Protein AF-A0A967EPW7-F1 (afdb_monomer)

Structure (mmCIF, N/CA/C/O backbone):
data_AF-A0A967EPW7-F1
#
_entry.id   AF-A0A967EPW7-F1
#
loop_
_atom_site.group_PDB
_atom_site.id
_atom_site.type_symbol
_atom_site.label_atom_id
_atom_site.label_alt_id
_atom_site.label_comp_id
_atom_site.label_asym_id
_atom_site.label_entity_id
_atom_site.label_seq_id
_atom_site.pdbx_PDB_ins_code
_atom_site.Cartn_x
_atom_site.Cartn_y
_atom_site.Cartn_z
_atom_site.occupancy
_atom_site.B_iso_or_equiv
_atom_site.auth_seq_id
_atom_site.aut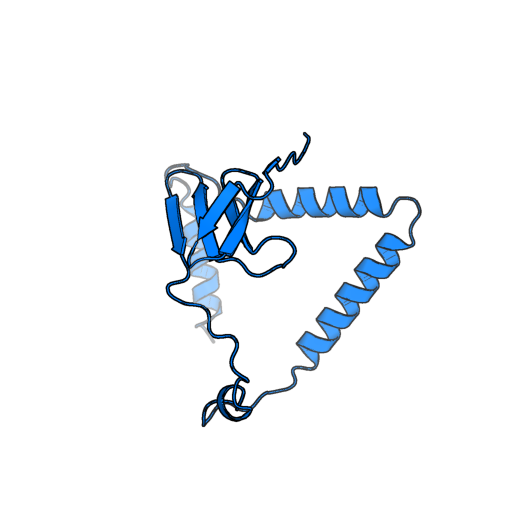h_comp_id
_atom_site.auth_asym_id
_atom_site.auth_atom_id
_atom_site.pdbx_PDB_model_num
ATOM 1 N N . ARG A 1 1 ? 10.094 25.709 -1.885 1.00 42.16 1 ARG A N 1
ATOM 2 C CA . ARG A 1 1 ? 8.700 25.417 -1.473 1.00 42.16 1 ARG A CA 1
ATOM 3 C C . ARG A 1 1 ? 8.732 24.116 -0.691 1.00 42.16 1 ARG A C 1
ATOM 5 O O . ARG A 1 1 ? 9.205 23.129 -1.239 1.00 42.16 1 ARG A O 1
ATOM 12 N N . ASN A 1 2 ? 8.348 24.154 0.583 1.00 43.91 2 ASN A N 1
ATOM 13 C CA . ASN A 1 2 ? 8.365 22.995 1.472 1.00 43.91 2 ASN A CA 1
ATOM 14 C C . ASN A 1 2 ? 7.348 21.963 0.968 1.00 43.91 2 ASN A C 1
ATOM 16 O O . ASN A 1 2 ? 6.178 22.298 0.805 1.00 43.91 2 ASN A O 1
ATOM 20 N N . PHE A 1 3 ? 7.785 20.728 0.716 1.00 53.69 3 PHE A N 1
ATOM 21 C CA . PHE A 1 3 ? 6.898 19.569 0.567 1.00 53.69 3 PHE A CA 1
ATOM 22 C C . PHE A 1 3 ? 6.369 19.189 1.958 1.00 53.69 3 PHE A C 1
ATOM 24 O O . PHE A 1 3 ? 6.707 18.138 2.495 1.00 53.69 3 PHE A O 1
ATOM 31 N N . SER A 1 4 ? 5.633 20.092 2.607 1.00 64.81 4 SER A N 1
ATOM 32 C CA . SER A 1 4 ? 5.103 19.848 3.945 1.00 64.81 4 SER A CA 1
ATOM 33 C C . SER A 1 4 ? 3.923 18.890 3.831 1.00 64.81 4 SER A C 1
ATOM 35 O O . SER A 1 4 ? 2.808 19.298 3.510 1.00 64.81 4 SER A O 1
ATOM 37 N N . GLY A 1 5 ? 4.202 17.606 4.031 1.00 80.75 5 GLY A N 1
ATOM 38 C CA . GLY A 1 5 ? 3.181 16.643 4.404 1.00 80.75 5 GLY A CA 1
ATOM 39 C C . GLY A 1 5 ? 2.760 16.851 5.853 1.00 80.75 5 GLY A C 1
ATOM 40 O O . GLY A 1 5 ? 3.580 17.245 6.682 1.00 80.75 5 GLY A O 1
ATOM 41 N N . GLU A 1 6 ? 1.499 16.578 6.159 1.00 91.38 6 GLU A N 1
ATOM 42 C CA . GLU A 1 6 ? 0.996 16.520 7.532 1.00 91.38 6 GLU A CA 1
ATOM 43 C C . GLU A 1 6 ? 0.722 15.062 7.892 1.00 91.38 6 GLU A C 1
ATOM 45 O O . GLU A 1 6 ? 0.073 14.363 7.114 1.00 91.38 6 GLU A O 1
ATOM 50 N N . THR A 1 7 ? 1.170 14.620 9.069 1.00 93.69 7 THR A N 1
ATOM 51 C CA . THR A 1 7 ? 0.812 13.309 9.622 1.00 93.69 7 THR A CA 1
ATOM 52 C C . THR A 1 7 ? 0.135 13.485 10.974 1.00 93.69 7 THR A C 1
ATOM 54 O O . THR A 1 7 ? 0.716 14.059 11.893 1.00 93.69 7 THR A O 1
ATOM 57 N N . VAL A 1 8 ? -1.076 12.950 11.106 1.00 96.38 8 VAL A N 1
ATOM 58 C CA . VAL A 1 8 ? -1.860 12.932 12.344 1.00 96.38 8 VAL A CA 1
ATOM 59 C C . VAL A 1 8 ? -1.951 11.494 12.836 1.00 96.38 8 VAL A C 1
ATOM 61 O O . VAL A 1 8 ? -2.430 10.620 12.112 1.00 96.38 8 VAL A O 1
ATOM 64 N N . LYS A 1 9 ? -1.490 11.247 14.064 1.00 97.06 9 LYS A N 1
ATOM 65 C CA . LYS A 1 9 ? -1.521 9.910 14.666 1.00 97.06 9 LYS A CA 1
ATOM 66 C C . LYS A 1 9 ? -2.928 9.531 15.118 1.00 97.06 9 LYS A C 1
ATOM 68 O O . LYS A 1 9 ? -3.640 10.393 15.625 1.00 97.06 9 LYS A O 1
ATOM 73 N N . ASN A 1 10 ? -3.290 8.253 14.992 1.00 95.69 10 ASN A N 1
ATOM 74 C CA . ASN A 1 10 ? -4.585 7.706 15.428 1.00 95.69 10 ASN A CA 1
ATOM 75 C C . ASN A 1 10 ? -5.790 8.546 14.951 1.00 95.69 10 ASN A C 1
ATOM 77 O O . ASN A 1 10 ? -6.744 8.782 15.687 1.00 95.69 10 ASN A O 1
ATOM 81 N N . ALA A 1 11 ? -5.728 9.031 13.714 1.00 96.88 11 ALA A N 1
ATOM 82 C CA . ALA A 1 11 ? -6.700 9.945 13.129 1.00 96.88 11 ALA A CA 1
ATOM 83 C C . ALA A 1 11 ? -8.045 9.284 12.778 1.00 96.88 11 ALA A C 1
ATOM 85 O O . ALA A 1 11 ? -9.030 9.989 12.561 1.00 96.88 11 ALA A O 1
ATOM 86 N N . ALA A 1 12 ? -8.088 7.956 12.652 1.00 96.88 12 ALA A N 1
ATOM 87 C CA . ALA A 1 12 ? -9.306 7.207 12.352 1.00 96.88 12 ALA A CA 1
ATOM 88 C C . ALA A 1 12 ? -9.208 5.755 12.833 1.00 96.88 12 ALA A C 1
ATOM 90 O O . ALA A 1 12 ? -8.111 5.230 13.010 1.00 96.88 12 ALA A O 1
ATOM 91 N N . THR A 1 13 ? -10.356 5.087 12.947 1.00 97.50 13 THR A N 1
ATOM 92 C CA . THR A 1 13 ? -10.437 3.632 13.111 1.00 97.50 13 THR A CA 1
ATOM 93 C C . THR A 1 13 ? -11.057 3.031 11.851 1.00 97.50 13 THR A C 1
ATOM 95 O O . THR A 1 13 ? -12.184 3.372 11.498 1.00 97.50 13 THR A O 1
ATOM 98 N N . ILE A 1 14 ? -10.326 2.159 11.153 1.00 97.12 14 ILE A N 1
ATOM 99 C CA . ILE A 1 14 ? -10.760 1.515 9.900 1.00 97.12 14 ILE A CA 1
ATOM 100 C C . ILE A 1 14 ? -10.562 0.007 10.054 1.00 97.12 14 ILE A C 1
ATOM 102 O O . ILE A 1 14 ? -9.486 -0.432 10.447 1.00 97.12 14 ILE A O 1
ATOM 106 N N . LEU A 1 15 ? -11.606 -0.789 9.792 1.00 96.56 15 LEU A N 1
ATOM 107 C CA . LEU A 1 15 ? -11.601 -2.252 9.983 1.00 96.56 15 LEU A CA 1
ATOM 108 C C . LEU A 1 15 ? -11.131 -2.696 11.389 1.00 96.56 15 LEU A C 1
ATOM 110 O O . LEU A 1 15 ? -10.508 -3.743 11.543 1.00 96.56 15 LEU A O 1
ATOM 114 N N . GLY A 1 16 ? -11.401 -1.880 12.415 1.00 95.81 16 GLY A N 1
ATOM 115 C CA . GLY A 1 16 ? -10.973 -2.129 13.797 1.00 95.81 16 GLY A CA 1
ATOM 116 C C . GLY A 1 16 ? -9.520 -1.746 14.112 1.00 95.81 16 GLY A C 1
ATOM 117 O O . GLY A 1 16 ? -9.083 -1.937 15.243 1.00 95.81 16 GLY A O 1
ATOM 118 N N . TYR A 1 17 ? -8.775 -1.180 13.158 1.00 97.12 17 TYR A N 1
ATOM 119 C CA . TYR A 1 17 ? -7.408 -0.699 13.366 1.00 97.12 17 TYR A CA 1
ATOM 120 C C . TYR A 1 17 ? -7.371 0.808 13.553 1.00 97.12 17 TYR A C 1
ATOM 122 O O . TYR A 1 17 ? -7.947 1.554 12.759 1.00 97.12 17 TYR A O 1
ATOM 130 N N . ASN A 1 18 ? -6.612 1.262 14.548 1.00 97.94 18 ASN A N 1
ATOM 131 C CA . ASN A 1 18 ? -6.234 2.666 14.645 1.00 97.94 18 ASN A CA 1
ATOM 132 C C . ASN A 1 18 ? -5.296 3.012 13.494 1.00 97.94 18 ASN A C 1
ATOM 134 O O . ASN A 1 18 ? -4.336 2.286 13.235 1.00 97.94 18 ASN A O 1
ATOM 138 N N . CYS A 1 19 ? -5.591 4.106 12.807 1.00 97.44 19 CYS A N 1
ATOM 139 C CA . CYS A 1 19 ? -4.882 4.521 11.614 1.00 97.44 19 CYS A CA 1
ATOM 140 C C . CYS A 1 19 ? -4.276 5.911 11.774 1.00 97.44 19 CYS A C 1
ATOM 142 O O . CYS A 1 19 ? -4.947 6.838 12.229 1.00 97.44 19 CYS A O 1
ATOM 144 N N . ASP A 1 20 ? -3.042 6.073 11.317 1.00 97.88 20 ASP A N 1
ATOM 145 C CA . ASP A 1 20 ? -2.411 7.372 11.124 1.00 97.88 20 ASP A CA 1
ATOM 146 C C . ASP A 1 20 ? -2.828 7.936 9.766 1.00 97.88 20 ASP A C 1
ATOM 148 O O . ASP A 1 20 ? -2.919 7.203 8.780 1.00 97.88 20 ASP A O 1
ATOM 152 N N . ARG A 1 21 ? -3.089 9.242 9.704 1.00 96.94 21 ARG A N 1
ATOM 153 C CA . ARG A 1 21 ? -3.447 9.942 8.468 1.00 96.94 21 ARG A CA 1
ATOM 154 C C . ARG A 1 21 ? -2.278 10.785 8.005 1.00 96.94 21 ARG A C 1
ATOM 156 O O . ARG A 1 21 ? -1.886 11.702 8.719 1.00 96.94 21 ARG A O 1
ATOM 163 N N . THR A 1 22 ? -1.820 10.561 6.782 1.00 95.19 22 THR A N 1
ATOM 164 C CA . THR A 1 22 ? -0.824 11.406 6.124 1.00 95.19 22 THR A CA 1
ATOM 165 C C . THR A 1 22 ? -1.431 12.099 4.913 1.00 95.19 22 THR A C 1
ATOM 167 O O . THR A 1 22 ? -2.013 11.447 4.048 1.00 95.19 22 THR A O 1
ATOM 170 N N . THR A 1 23 ? -1.273 13.418 4.827 1.00 93.06 23 THR A N 1
ATOM 171 C CA . THR A 1 23 ? -1.709 14.223 3.682 1.00 93.06 23 THR A CA 1
ATOM 172 C C . THR A 1 23 ? -0.505 14.869 3.017 1.00 93.06 23 THR A C 1
ATOM 174 O O . THR A 1 23 ? 0.237 15.614 3.652 1.00 93.06 23 THR A O 1
ATOM 177 N N . VAL A 1 24 ? -0.327 14.615 1.721 1.00 90.69 24 VAL A N 1
ATOM 178 C CA . VAL A 1 24 ? 0.722 15.221 0.892 1.00 90.69 24 VAL A CA 1
ATOM 179 C C . VAL A 1 24 ? 0.114 15.603 -0.452 1.00 90.69 24 VAL A C 1
ATOM 181 O O . VAL A 1 24 ? -0.452 14.758 -1.140 1.00 90.69 24 VAL A O 1
ATOM 184 N N . MET A 1 25 ? 0.242 16.877 -0.838 1.00 84.88 25 MET A N 1
ATOM 185 C CA . MET A 1 25 ? -0.110 17.374 -2.180 1.00 84.88 25 MET A CA 1
ATOM 186 C C . MET A 1 25 ? -1.500 16.918 -2.684 1.00 84.88 25 MET A C 1
ATOM 188 O O . MET A 1 25 ? -1.628 16.430 -3.803 1.00 84.88 25 MET A O 1
ATOM 192 N N . GLY A 1 26 ? -2.545 17.050 -1.858 1.00 82.75 26 GLY A N 1
ATOM 193 C CA . GLY A 1 26 ? -3.923 16.693 -2.243 1.00 82.75 26 GLY A CA 1
ATOM 194 C C . GLY A 1 26 ? -4.230 15.189 -2.252 1.00 82.75 26 GLY A C 1
ATOM 195 O O . GLY A 1 26 ? -5.312 14.783 -2.672 1.00 82.75 26 GLY A O 1
ATOM 196 N N . THR A 1 27 ? -3.300 14.355 -1.781 1.00 91.38 27 THR A N 1
ATOM 197 C CA . THR A 1 27 ? -3.540 12.938 -1.485 1.00 91.38 27 THR A CA 1
ATOM 198 C C . THR A 1 27 ? -3.534 12.728 0.022 1.00 91.38 27 THR A C 1
ATOM 200 O O . THR A 1 27 ? -2.582 13.122 0.694 1.00 91.38 27 THR A O 1
ATOM 203 N N . THR A 1 28 ? -4.567 12.071 0.537 1.00 95.19 28 THR A N 1
ATOM 204 C CA . THR A 1 28 ? -4.680 11.651 1.934 1.00 95.19 28 THR A CA 1
ATOM 205 C C . THR A 1 28 ? -4.644 10.131 2.001 1.00 95.19 28 THR A C 1
ATOM 207 O O . THR A 1 28 ? -5.372 9.448 1.283 1.00 95.19 28 THR A O 1
ATOM 210 N N . VAL A 1 29 ? -3.786 9.591 2.859 1.00 96.50 29 VAL A N 1
ATOM 211 C CA . VAL A 1 29 ? -3.601 8.151 3.047 1.00 96.50 29 VAL A CA 1
ATOM 212 C C . VAL A 1 29 ? -3.736 7.811 4.525 1.00 96.50 29 VAL A C 1
ATOM 214 O O . VAL A 1 29 ? -3.235 8.541 5.377 1.00 96.50 29 VAL A O 1
ATOM 217 N N . TYR A 1 30 ? -4.419 6.710 4.816 1.00 97.75 30 TYR A N 1
ATOM 218 C CA . TYR A 1 30 ? -4.602 6.158 6.150 1.00 97.75 30 TYR A CA 1
ATOM 219 C C . TYR A 1 30 ? -3.858 4.828 6.251 1.00 97.75 30 TYR A C 1
ATOM 221 O O . TYR A 1 30 ? -4.179 3.887 5.518 1.00 97.75 30 TYR A O 1
ATOM 229 N N . PHE A 1 31 ? -2.891 4.753 7.161 1.00 97.44 31 PHE A N 1
ATOM 230 C CA . PHE A 1 31 ? -2.090 3.560 7.444 1.00 97.44 31 PHE A CA 1
ATOM 231 C C . PHE A 1 31 ? -2.428 3.015 8.822 1.00 97.44 31 PHE A C 1
ATOM 233 O O . PHE A 1 31 ? -2.653 3.814 9.725 1.00 97.44 31 PHE A O 1
ATOM 240 N N . ILE A 1 32 ? -2.417 1.695 9.021 1.00 97.56 32 ILE A N 1
ATOM 241 C CA . ILE A 1 32 ? -2.494 1.126 10.376 1.00 97.56 32 ILE A CA 1
ATOM 242 C C . ILE A 1 32 ? -1.330 1.691 11.199 1.00 97.56 32 ILE A C 1
ATOM 244 O O . ILE A 1 32 ? -0.182 1.646 10.753 1.00 97.56 32 ILE A O 1
ATOM 248 N N . HIS A 1 33 ? -1.632 2.212 12.389 1.00 97.31 33 HIS A N 1
ATOM 249 C CA . HIS A 1 33 ? -0.669 2.863 13.272 1.00 97.31 33 HIS A CA 1
ATOM 250 C C . HIS A 1 33 ? 0.582 1.994 13.476 1.00 97.31 33 HIS A C 1
ATOM 252 O O . HIS A 1 33 ? 0.477 0.806 13.787 1.00 97.31 33 HIS A O 1
ATOM 258 N N . ASN A 1 34 ? 1.762 2.602 13.315 1.00 94.50 34 ASN A N 1
ATOM 259 C CA . ASN A 1 34 ? 3.078 1.947 13.370 1.00 94.50 34 ASN A CA 1
ATOM 260 C C . ASN A 1 34 ? 3.319 0.848 12.313 1.00 94.50 34 ASN A C 1
ATOM 262 O O . ASN A 1 34 ? 4.122 -0.057 12.541 1.00 94.50 34 ASN A O 1
ATOM 266 N N . THR A 1 35 ? 2.657 0.913 11.156 1.00 94.38 35 THR A N 1
ATOM 267 C CA . THR A 1 35 ? 2.916 0.016 10.019 1.00 94.38 35 THR A CA 1
ATOM 268 C C . THR A 1 35 ? 2.840 0.770 8.691 1.00 94.38 35 THR A C 1
ATOM 270 O O . THR A 1 35 ? 2.240 1.839 8.613 1.00 94.38 35 THR A O 1
ATOM 273 N N . ASP A 1 36 ? 3.347 0.156 7.623 1.00 93.31 36 ASP A N 1
ATOM 274 C CA . ASP A 1 36 ? 3.218 0.670 6.252 1.00 93.31 36 ASP A CA 1
ATOM 275 C C . ASP A 1 36 ? 1.968 0.129 5.523 1.00 93.31 36 ASP A C 1
ATOM 277 O O . ASP A 1 36 ? 1.833 0.251 4.303 1.00 93.31 36 ASP A O 1
ATOM 281 N N . ILE A 1 37 ? 1.032 -0.496 6.249 1.00 94.88 37 ILE A N 1
ATOM 282 C CA . ILE A 1 37 ? -0.173 -1.103 5.671 1.00 94.88 37 ILE A CA 1
ATOM 283 C C . ILE A 1 37 ? -1.253 -0.033 5.503 1.00 94.88 37 ILE A C 1
ATOM 285 O O . ILE A 1 37 ? -1.847 0.436 6.474 1.00 94.88 37 ILE A O 1
ATOM 289 N N . MET A 1 38 ? -1.533 0.335 4.254 1.00 96.25 38 MET A N 1
ATOM 290 C CA . MET A 1 38 ? -2.580 1.291 3.895 1.00 96.25 38 MET A CA 1
ATOM 291 C C . MET A 1 38 ? -3.969 0.643 3.937 1.00 96.25 38 MET A C 1
ATOM 293 O O . MET A 1 38 ? -4.200 -0.362 3.268 1.00 96.25 38 MET A O 1
ATOM 297 N N . LEU A 1 39 ? -4.918 1.274 4.634 1.00 97.81 39 LEU A N 1
ATOM 298 C CA . LEU A 1 39 ? -6.331 0.871 4.615 1.00 97.81 39 LEU A CA 1
ATOM 299 C C . LEU A 1 39 ? -7.210 1.790 3.775 1.00 97.81 39 LEU A C 1
ATOM 301 O O . LEU A 1 39 ? -8.237 1.345 3.273 1.00 97.81 39 LEU A O 1
ATOM 305 N N . ARG A 1 40 ? -6.829 3.056 3.587 1.00 97.81 40 ARG A N 1
ATOM 306 C CA . ARG A 1 40 ? -7.578 3.969 2.719 1.00 97.81 40 ARG A CA 1
ATOM 307 C C . ARG A 1 40 ? -6.682 4.998 2.058 1.00 97.81 40 ARG A C 1
ATOM 309 O O . ARG A 1 40 ? -5.767 5.524 2.681 1.00 97.81 40 ARG A O 1
ATOM 316 N N . ARG A 1 41 ? -7.003 5.337 0.814 1.00 96.44 41 ARG A N 1
ATOM 317 C CA . ARG A 1 41 ? -6.429 6.450 0.065 1.00 96.44 41 ARG A CA 1
ATOM 318 C C . ARG A 1 41 ? -7.528 7.264 -0.590 1.00 96.44 41 ARG A C 1
ATOM 320 O O . ARG A 1 41 ? -8.412 6.716 -1.242 1.00 96.44 41 ARG A O 1
ATOM 327 N N . GLU A 1 42 ? -7.399 8.572 -0.468 1.00 95.56 42 GLU A N 1
ATOM 328 C CA . GLU A 1 42 ? -8.213 9.568 -1.144 1.00 95.56 42 GLU A CA 1
ATOM 329 C C . GLU A 1 42 ? -7.277 10.481 -1.933 1.00 95.56 42 GLU A C 1
ATOM 331 O O . GLU A 1 42 ? -6.291 10.996 -1.409 1.00 95.56 42 GLU A O 1
ATOM 336 N N . MET A 1 43 ? -7.550 10.643 -3.220 1.00 93.56 43 MET A N 1
ATOM 337 C CA . MET A 1 43 ? -6.791 11.503 -4.115 1.00 93.56 43 MET A CA 1
ATOM 338 C C . MET A 1 43 ? -7.734 12.541 -4.695 1.00 93.56 43 MET A C 1
ATOM 340 O O . MET A 1 43 ? -8.768 12.187 -5.262 1.00 93.56 43 MET A O 1
ATOM 344 N N . ASN A 1 44 ? -7.350 13.807 -4.583 1.00 85.19 44 ASN A N 1
ATOM 345 C CA . ASN A 1 44 ? -8.008 14.905 -5.264 1.00 85.19 44 ASN A CA 1
ATOM 346 C C . ASN A 1 44 ? -6.952 15.729 -6.001 1.00 85.19 44 ASN A C 1
ATOM 348 O O . ASN A 1 44 ? -6.202 16.499 -5.399 1.00 85.19 44 ASN A O 1
ATOM 352 N N . MET A 1 45 ? -6.872 15.533 -7.315 1.00 81.62 45 MET A N 1
ATOM 353 C CA . MET A 1 45 ? -5.957 16.279 -8.172 1.00 81.62 45 MET A CA 1
ATOM 354 C C . MET A 1 45 ? -6.681 16.722 -9.436 1.00 81.62 45 MET A C 1
ATOM 356 O O . MET A 1 45 ? -7.129 15.892 -10.222 1.00 81.62 45 MET A O 1
ATOM 360 N N . MET A 1 46 ? -6.733 18.039 -9.660 1.00 80.88 46 MET A N 1
ATOM 361 C CA . MET A 1 46 ? -7.140 18.636 -10.940 1.00 80.88 46 MET A CA 1
ATOM 362 C C . MET A 1 46 ? -8.504 18.136 -11.462 1.00 80.88 46 MET A C 1
ATOM 364 O O . MET A 1 46 ? -8.659 17.910 -12.659 1.00 80.88 46 MET A O 1
ATOM 368 N N . GLY A 1 47 ? -9.485 17.951 -10.570 1.00 83.12 47 GLY A N 1
ATOM 369 C CA . GLY A 1 47 ? -10.837 17.484 -10.914 1.00 83.12 47 GLY A CA 1
ATOM 370 C C . GLY A 1 47 ? -10.999 15.961 -10.986 1.00 83.12 47 GLY A C 1
ATOM 371 O O . GLY A 1 47 ? -12.109 15.481 -11.192 1.00 83.12 47 GLY A O 1
ATOM 372 N N . MET A 1 48 ? -9.927 15.190 -10.780 1.00 83.12 48 MET A N 1
ATOM 373 C CA . MET A 1 48 ? -10.008 13.741 -10.613 1.00 83.12 48 MET A CA 1
ATOM 374 C C . MET A 1 48 ? -10.060 13.383 -9.131 1.00 83.12 48 MET A C 1
ATOM 376 O O . MET A 1 48 ? -9.125 13.670 -8.374 1.00 83.12 48 MET A O 1
ATOM 380 N N . HIS A 1 49 ? -11.139 12.705 -8.752 1.00 90.44 49 HIS A N 1
ATOM 381 C CA . HIS A 1 49 ? -11.326 12.130 -7.430 1.00 90.44 49 HIS A CA 1
ATOM 382 C C . HIS A 1 49 ? -11.139 10.618 -7.501 1.00 90.44 49 HIS A C 1
ATOM 384 O O . HIS A 1 49 ? -11.774 9.942 -8.307 1.00 90.44 49 HIS A O 1
ATOM 390 N N . GLY A 1 50 ? -10.264 10.086 -6.655 1.00 91.88 50 GLY A N 1
ATOM 391 C CA . GLY A 1 50 ? -10.057 8.650 -6.510 1.00 91.88 50 GLY A CA 1
ATOM 392 C C . GLY A 1 50 ? -10.155 8.257 -5.048 1.00 91.88 50 GLY A C 1
ATOM 393 O O . GLY A 1 50 ? -9.525 8.888 -4.202 1.00 91.88 50 GLY A O 1
ATOM 394 N N . LYS A 1 51 ? -10.917 7.205 -4.756 1.00 95.75 51 LYS A N 1
ATOM 395 C CA . LYS A 1 51 ? -10.964 6.583 -3.434 1.00 95.75 51 LYS A CA 1
ATOM 396 C C . LYS A 1 51 ? -10.630 5.104 -3.574 1.00 95.75 51 LYS A C 1
ATOM 398 O O . LYS A 1 51 ? -11.187 4.414 -4.422 1.00 95.75 51 LYS A O 1
ATOM 403 N N . THR A 1 52 ? -9.734 4.622 -2.729 1.00 95.44 52 THR A N 1
ATOM 404 C CA . THR A 1 52 ? -9.429 3.199 -2.585 1.00 95.44 52 THR A CA 1
ATOM 405 C C . THR A 1 52 ? -9.476 2.877 -1.105 1.00 95.44 52 THR A C 1
ATOM 407 O O . THR A 1 52 ? -8.859 3.577 -0.308 1.00 95.44 52 THR A O 1
ATOM 410 N N . GLU A 1 53 ? -10.224 1.852 -0.727 1.00 97.00 53 GLU A N 1
ATOM 411 C CA . GLU A 1 53 ? -10.412 1.455 0.666 1.00 97.00 53 GLU A CA 1
ATOM 412 C C . GLU A 1 53 ? -10.330 -0.067 0.755 1.00 97.00 53 GLU A C 1
ATOM 414 O O . GLU A 1 53 ? -10.868 -0.772 -0.099 1.00 97.00 53 GLU A O 1
ATOM 419 N N . ALA A 1 54 ? -9.607 -0.564 1.753 1.00 96.81 54 ALA A N 1
ATOM 420 C CA . ALA A 1 54 ? -9.530 -1.983 2.044 1.00 96.81 54 ALA A CA 1
ATOM 421 C C . ALA A 1 54 ? -10.894 -2.465 2.550 1.00 96.81 54 ALA A C 1
ATOM 423 O O . ALA A 1 54 ? -11.487 -1.856 3.439 1.00 96.81 54 ALA A O 1
ATOM 424 N N . SER A 1 55 ? -11.379 -3.578 2.005 1.00 96.88 55 SER A N 1
ATOM 425 C CA . SER A 1 55 ? -12.620 -4.217 2.454 1.00 96.88 55 SER A CA 1
ATOM 426 C C . SER A 1 55 ? -12.406 -5.146 3.650 1.00 96.88 55 SER A C 1
ATOM 428 O O . SER A 1 55 ? -13.318 -5.357 4.442 1.00 96.88 55 SER A O 1
ATOM 430 N N . SER A 1 56 ? -11.208 -5.720 3.780 1.00 95.88 56 SER A N 1
ATOM 431 C CA . SER A 1 56 ? -10.853 -6.685 4.823 1.00 95.88 56 SER A CA 1
ATOM 432 C C . SER A 1 56 ? -9.336 -6.786 4.985 1.00 95.88 56 SER A C 1
ATOM 434 O O . SER A 1 56 ? -8.590 -6.505 4.048 1.00 95.88 56 SER A O 1
ATOM 436 N N . VAL A 1 57 ? -8.884 -7.247 6.154 1.00 93.50 57 VAL A N 1
ATOM 437 C CA . VAL A 1 57 ? -7.479 -7.589 6.424 1.00 93.50 57 VAL A CA 1
ATOM 438 C C . VAL A 1 57 ? -7.429 -9.007 6.978 1.00 93.50 57 VAL A C 1
ATOM 440 O O . VAL A 1 57 ? -7.990 -9.266 8.041 1.00 93.50 57 VAL A O 1
ATOM 443 N N . ASP A 1 58 ? -6.740 -9.900 6.274 1.00 92.88 58 ASP A N 1
ATOM 444 C CA . ASP A 1 58 ? -6.440 -11.251 6.746 1.00 92.88 58 ASP A CA 1
ATOM 445 C C . ASP A 1 58 ? -4.984 -11.311 7.236 1.00 92.88 58 ASP A C 1
ATOM 447 O O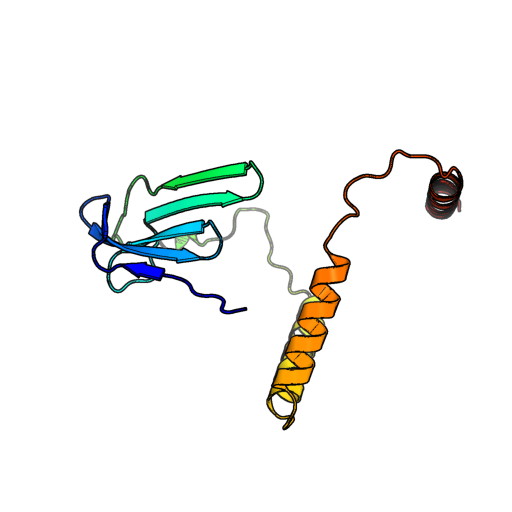 . ASP A 1 58 ? -4.070 -10.846 6.556 1.00 92.88 58 ASP A O 1
ATOM 451 N N . LYS A 1 59 ? -4.777 -11.852 8.442 1.00 89.88 59 LYS A N 1
ATOM 452 C CA . LYS A 1 59 ? -3.452 -12.051 9.061 1.00 89.88 59 LYS A CA 1
ATOM 453 C C . LYS A 1 59 ? -2.935 -13.481 8.901 1.00 89.88 59 LYS A C 1
ATOM 455 O O . LYS A 1 59 ? -1.881 -13.815 9.441 1.00 89.88 59 LYS A O 1
ATOM 460 N N . GLY A 1 60 ? -3.695 -14.337 8.226 1.00 92.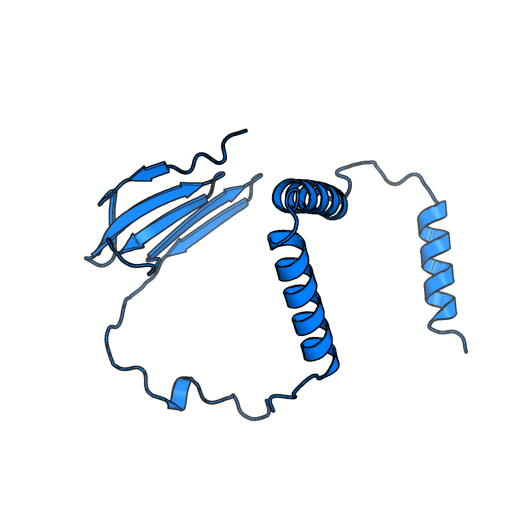62 60 GLY A N 1
ATOM 461 C CA . GLY A 1 60 ? -3.334 -15.713 7.955 1.00 92.62 60 GLY A CA 1
ATOM 462 C C . GLY A 1 60 ? -2.053 -15.824 7.134 1.00 92.62 60 GLY A C 1
ATOM 463 O O . GLY A 1 60 ? -1.646 -14.920 6.401 1.00 92.62 60 GLY A O 1
ATOM 464 N N . LYS A 1 61 ? -1.400 -16.981 7.248 1.00 92.19 61 LYS A N 1
ATOM 465 C CA . LYS A 1 61 ? -0.259 -17.309 6.397 1.00 92.19 61 LYS A CA 1
ATOM 466 C C . LYS A 1 61 ? -0.747 -17.464 4.960 1.00 92.19 61 LYS A C 1
ATOM 468 O O . LYS A 1 61 ? -1.561 -18.336 4.669 1.00 92.19 61 LYS A O 1
ATOM 473 N N . VAL A 1 62 ? -0.188 -16.668 4.058 1.00 92.31 62 VAL A N 1
ATOM 474 C CA . VAL A 1 62 ? -0.487 -16.775 2.632 1.00 92.31 62 VAL A CA 1
ATOM 475 C C . VAL A 1 62 ? 0.166 -18.050 2.063 1.00 92.31 62 VAL A C 1
ATOM 477 O O . VAL A 1 62 ? 1.373 -18.246 2.254 1.00 92.31 62 VAL A O 1
ATOM 480 N N . PRO A 1 63 ? -0.584 -18.939 1.382 1.00 92.00 63 PRO A N 1
ATOM 481 C CA . PRO A 1 63 ? -0.022 -20.150 0.788 1.00 92.00 63 PRO A CA 1
ATOM 482 C C . PRO A 1 63 ? 1.013 -19.819 -0.299 1.00 92.00 63 PRO A C 1
ATOM 484 O O . PRO A 1 63 ? 0.734 -18.974 -1.145 1.00 92.00 63 PRO A O 1
ATOM 487 N N . PRO A 1 64 ? 2.163 -20.517 -0.378 1.00 88.38 64 PRO A N 1
ATOM 488 C CA . PRO A 1 64 ? 3.175 -20.256 -1.409 1.00 88.38 64 PRO A CA 1
ATOM 489 C C . PRO A 1 64 ? 2.642 -20.336 -2.847 1.00 88.38 64 PRO A C 1
ATOM 491 O O . PRO A 1 64 ? 3.117 -19.622 -3.724 1.00 88.38 64 PRO A O 1
ATOM 494 N N . ALA A 1 65 ? 1.626 -21.173 -3.078 1.00 89.00 65 ALA A N 1
ATOM 495 C CA . ALA A 1 65 ? 1.015 -21.377 -4.386 1.00 89.00 65 ALA A CA 1
ATOM 496 C C . ALA A 1 65 ? 0.393 -20.106 -4.990 1.00 89.00 65 ALA A C 1
ATOM 498 O O . ALA A 1 65 ? 0.335 -20.003 -6.208 1.00 89.00 65 ALA A O 1
ATOM 499 N N . VAL A 1 66 ? -0.029 -19.117 -4.187 1.00 89.44 66 VAL A N 1
ATOM 500 C CA . VAL A 1 66 ? -0.584 -17.863 -4.744 1.00 89.44 66 VAL A CA 1
ATOM 501 C C . VAL A 1 66 ? 0.493 -16.963 -5.353 1.00 89.44 66 VAL A C 1
ATOM 503 O O . VAL A 1 66 ? 0.182 -16.078 -6.142 1.00 89.44 66 VAL A O 1
ATOM 506 N N . PHE A 1 67 ? 1.756 -17.190 -4.986 1.00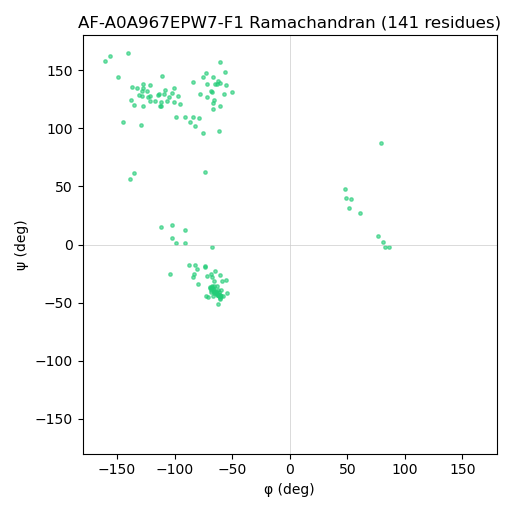 90.19 67 P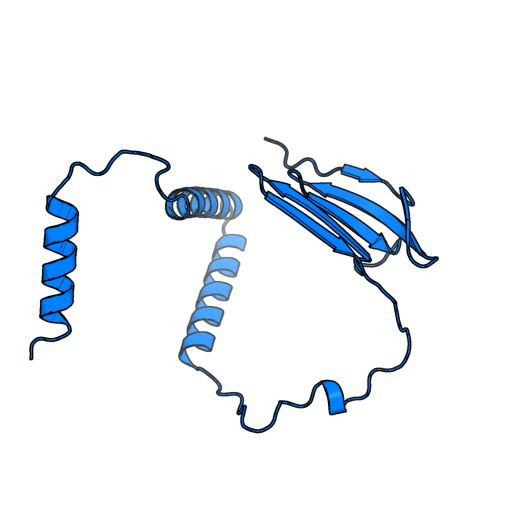HE A N 1
ATOM 507 C CA . PHE A 1 67 ? 2.914 -16.527 -5.581 1.00 90.19 67 PHE A CA 1
ATOM 508 C C . PHE A 1 67 ? 3.483 -17.322 -6.764 1.00 90.19 67 PHE A C 1
ATOM 510 O O . PHE A 1 67 ? 4.489 -16.914 -7.346 1.00 90.19 67 PHE A O 1
ATOM 517 N N . ALA A 1 68 ? 2.873 -18.461 -7.116 1.00 88.94 68 ALA A N 1
ATOM 518 C CA . ALA A 1 68 ? 3.253 -19.197 -8.308 1.00 88.94 68 ALA A CA 1
ATOM 519 C C . ALA A 1 68 ? 2.901 -18.383 -9.556 1.00 88.94 68 ALA A C 1
ATOM 521 O O . ALA A 1 68 ? 1.892 -17.679 -9.617 1.00 88.94 68 ALA A O 1
ATOM 522 N N . LEU A 1 69 ? 3.755 -18.493 -10.566 1.00 87.25 69 LEU A N 1
ATOM 523 C CA . LEU A 1 69 ? 3.522 -17.843 -11.844 1.00 87.25 69 LEU A CA 1
ATOM 524 C C . LEU A 1 69 ? 2.276 -18.448 -12.513 1.00 87.25 69 LEU A C 1
ATOM 526 O O . LEU A 1 69 ? 2.123 -19.674 -12.502 1.00 87.25 69 LEU A O 1
ATOM 530 N N . PRO A 1 70 ? 1.404 -17.625 -13.123 1.00 85.75 70 PRO A N 1
ATOM 531 C CA . PRO A 1 70 ? 0.315 -18.128 -13.947 1.00 85.75 70 PRO A CA 1
ATOM 532 C C . PRO A 1 70 ? 0.838 -19.027 -15.070 1.00 85.75 70 PRO A C 1
ATOM 534 O O . PRO A 1 70 ? 1.928 -18.808 -15.609 1.00 85.75 70 PRO A O 1
ATOM 537 N N . ALA A 1 71 ? 0.041 -20.023 -15.455 1.00 86.44 71 ALA A N 1
ATOM 538 C CA . ALA A 1 71 ? 0.382 -20.898 -16.570 1.00 86.44 71 ALA A CA 1
ATOM 539 C C . ALA A 1 71 ? 0.645 -20.077 -17.847 1.00 86.44 71 ALA A C 1
ATOM 541 O O . ALA A 1 71 ? -0.079 -19.130 -18.152 1.00 86.44 71 ALA A O 1
ATOM 542 N N . GLY A 1 72 ? 1.694 -20.439 -18.587 1.00 85.69 72 GLY A N 1
ATOM 543 C CA . GLY A 1 72 ? 2.074 -19.763 -19.831 1.00 85.69 72 GLY A CA 1
ATOM 544 C C . GLY A 1 72 ? 2.904 -18.485 -19.663 1.00 85.69 72 GLY A C 1
ATOM 545 O O . GLY A 1 72 ? 3.329 -17.926 -20.670 1.00 85.69 72 GLY A O 1
ATOM 546 N N . ILE A 1 73 ? 3.193 -18.035 -18.434 1.00 83.19 73 ILE A N 1
ATOM 547 C CA . ILE A 1 73 ? 4.129 -16.927 -18.191 1.00 83.19 73 ILE A CA 1
ATOM 548 C C . ILE A 1 73 ? 5.491 -17.496 -17.799 1.00 83.19 73 ILE A C 1
ATOM 550 O O . ILE A 1 73 ? 5.674 -18.025 -16.703 1.00 83.19 73 ILE A O 1
ATOM 554 N N . THR A 1 74 ? 6.473 -17.358 -18.687 1.00 83.69 74 THR A N 1
ATOM 555 C CA . THR A 1 74 ? 7.870 -17.688 -18.387 1.00 83.69 74 THR A CA 1
ATOM 556 C C . THR A 1 74 ? 8.636 -16.402 -18.086 1.00 83.69 74 THR A C 1
ATOM 558 O O . THR A 1 74 ? 8.667 -15.508 -18.933 1.00 83.69 74 THR A O 1
ATOM 561 N N . PRO A 1 75 ? 9.264 -16.268 -16.906 1.00 85.25 75 PRO A N 1
ATOM 562 C CA . PRO A 1 75 ? 10.085 -15.112 -16.604 1.00 85.25 75 PRO A CA 1
ATOM 563 C C . PRO A 1 75 ? 11.309 -15.151 -17.515 1.00 85.25 75 PRO A C 1
ATOM 565 O O . PRO A 1 75 ? 12.128 -16.068 -17.446 1.00 85.25 75 PRO A O 1
ATOM 568 N N . VAL A 1 76 ? 11.429 -14.152 -18.383 1.00 89.50 76 VAL A N 1
ATOM 569 C CA . VAL A 1 76 ? 12.597 -13.988 -19.245 1.00 89.50 76 VAL A CA 1
ATOM 570 C C . VAL A 1 76 ? 13.534 -12.993 -18.587 1.00 89.50 76 VAL A C 1
ATOM 572 O O . VAL A 1 76 ? 13.142 -11.885 -18.217 1.00 89.50 76 VAL A O 1
ATOM 575 N N . ARG A 1 77 ? 14.794 -13.393 -18.434 1.00 83.38 77 ARG A N 1
ATOM 576 C CA . ARG A 1 77 ? 15.836 -12.488 -17.972 1.00 83.38 77 ARG A CA 1
ATOM 577 C C . ARG A 1 77 ? 16.289 -11.617 -19.137 1.00 83.38 77 ARG A C 1
ATOM 579 O O . ARG A 1 77 ? 16.963 -12.087 -20.046 1.00 83.38 77 ARG A O 1
ATOM 586 N N . ASP A 1 78 ? 15.933 -10.345 -19.071 1.00 90.19 78 ASP A N 1
ATOM 587 C CA . ASP A 1 78 ? 16.370 -9.338 -20.028 1.00 90.19 78 ASP A CA 1
ATOM 588 C C . ASP A 1 78 ? 17.723 -8.751 -19.588 1.00 90.19 78 ASP A C 1
ATOM 590 O O . ASP A 1 78 ? 17.822 -7.976 -18.630 1.00 90.19 78 ASP A O 1
ATOM 594 N N . GLU A 1 79 ? 18.795 -9.155 -20.273 1.00 93.38 79 GLU A N 1
ATOM 595 C CA . GLU A 1 79 ? 20.144 -8.647 -20.003 1.00 93.38 79 GLU A CA 1
ATOM 596 C C . GLU A 1 79 ? 20.296 -7.160 -20.358 1.00 93.38 79 GLU A C 1
ATOM 598 O O . GLU A 1 79 ? 21.082 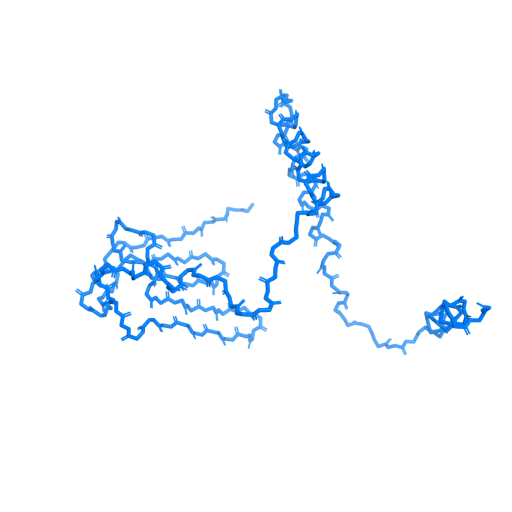-6.466 -19.710 1.00 93.38 79 GLU A O 1
ATOM 603 N N . ALA A 1 80 ? 19.526 -6.637 -21.320 1.00 88.81 80 ALA A N 1
ATOM 604 C CA . ALA A 1 80 ? 19.541 -5.216 -21.654 1.00 88.81 80 ALA A CA 1
ATOM 605 C C . ALA A 1 80 ? 18.890 -4.393 -20.535 1.00 88.81 80 ALA A C 1
ATOM 607 O O . ALA A 1 80 ? 19.475 -3.406 -20.078 1.00 88.81 80 ALA A O 1
ATOM 608 N N . ALA A 1 81 ? 17.742 -4.839 -20.015 1.00 85.56 81 ALA A N 1
ATOM 609 C CA . ALA A 1 81 ? 17.124 -4.241 -18.832 1.00 85.56 81 ALA A CA 1
ATOM 610 C C . ALA A 1 81 ? 18.074 -4.286 -17.627 1.00 85.56 81 ALA A C 1
ATOM 612 O O . ALA A 1 81 ? 18.278 -3.272 -16.956 1.00 85.56 81 ALA A O 1
ATOM 613 N N . LYS A 1 82 ? 18.744 -5.424 -17.399 1.00 87.62 82 LYS A N 1
ATOM 614 C CA . LYS A 1 82 ? 19.728 -5.572 -16.318 1.00 87.62 82 LYS A CA 1
ATOM 615 C C . LYS A 1 82 ? 20.910 -4.610 -16.467 1.00 87.62 82 LYS A C 1
ATOM 617 O O . LYS A 1 82 ? 21.329 -3.997 -15.479 1.00 87.62 82 LYS A O 1
ATOM 622 N N . ALA A 1 83 ? 21.454 -4.468 -17.675 1.00 92.56 83 ALA A N 1
ATOM 623 C CA . ALA A 1 83 ? 22.544 -3.539 -17.960 1.00 92.56 83 ALA A CA 1
ATOM 624 C C . ALA A 1 83 ? 22.114 -2.084 -17.724 1.00 92.56 83 ALA A C 1
ATOM 626 O O . ALA A 1 83 ? 22.831 -1.340 -17.051 1.00 92.56 83 ALA A O 1
ATOM 627 N N . MET A 1 84 ? 20.913 -1.706 -18.176 1.00 90.38 84 MET A N 1
ATOM 628 C CA . MET A 1 84 ? 20.342 -0.379 -17.931 1.00 90.38 84 MET A CA 1
ATOM 629 C C . MET A 1 84 ? 20.156 -0.098 -16.437 1.00 90.38 84 MET A C 1
ATOM 631 O O . MET A 1 84 ? 20.582 0.954 -15.958 1.00 90.38 84 MET A O 1
ATOM 635 N N . THR A 1 85 ? 19.596 -1.039 -15.668 1.00 90.88 85 THR A N 1
ATOM 636 C CA . THR A 1 85 ? 19.460 -0.888 -14.210 1.00 90.88 85 THR A CA 1
ATOM 637 C C . THR A 1 85 ? 20.822 -0.723 -13.544 1.00 90.88 85 THR A C 1
ATOM 639 O O . THR A 1 85 ? 21.000 0.168 -12.714 1.00 90.88 85 THR A O 1
ATOM 642 N N . LYS A 1 86 ? 21.818 -1.529 -13.932 1.00 92.56 86 LYS A N 1
ATOM 643 C CA . LYS A 1 86 ? 23.179 -1.424 -13.390 1.00 92.56 86 LYS A CA 1
ATOM 644 C C . LYS A 1 86 ? 23.793 -0.054 -13.682 1.00 92.56 86 LYS A C 1
ATOM 646 O O . LYS A 1 86 ? 24.361 0.557 -12.778 1.00 92.56 86 LYS A O 1
ATOM 651 N N . GLN A 1 87 ? 23.639 0.448 -14.904 1.00 93.00 87 GLN A N 1
ATOM 652 C CA . GLN A 1 87 ? 24.120 1.772 -15.291 1.00 93.00 87 GLN A CA 1
ATOM 653 C C . GLN A 1 87 ? 23.402 2.884 -14.513 1.00 93.00 87 GLN A C 1
ATOM 655 O O . GLN A 1 87 ? 24.043 3.821 -14.038 1.00 93.00 87 GLN A O 1
ATOM 660 N N . MET A 1 88 ? 22.086 2.770 -14.316 1.00 90.06 88 MET A N 1
ATOM 661 C CA . MET A 1 88 ? 21.315 3.721 -13.514 1.00 90.06 88 MET A CA 1
ATOM 662 C C . MET A 1 88 ? 21.810 3.766 -12.064 1.00 90.06 88 MET A C 1
ATOM 664 O O . MET A 1 88 ? 22.060 4.851 -11.541 1.00 90.06 88 MET A O 1
ATOM 668 N N . VAL A 1 89 ? 22.017 2.606 -11.435 1.00 91.31 89 VAL A N 1
ATOM 669 C CA . VAL A 1 89 ? 22.547 2.516 -10.066 1.00 91.31 89 VAL A CA 1
ATOM 670 C C . VAL A 1 89 ? 23.944 3.129 -9.977 1.00 91.31 89 VAL A C 1
ATOM 672 O O . VAL A 1 89 ? 24.207 3.911 -9.066 1.00 91.31 89 VAL A O 1
ATOM 675 N N . GLN A 1 90 ? 24.829 2.842 -10.935 1.00 91.25 90 GLN A N 1
ATOM 676 C CA . GLN A 1 90 ? 26.165 3.444 -10.975 1.00 91.25 90 GLN A CA 1
ATOM 677 C C . GLN A 1 90 ? 26.101 4.969 -11.099 1.00 91.25 90 GLN A C 1
ATOM 679 O O . GLN A 1 90 ? 26.794 5.671 -10.368 1.00 91.25 90 GLN A O 1
ATOM 684 N N . ASN A 1 91 ? 25.222 5.493 -11.954 1.00 86.62 91 ASN A N 1
ATOM 685 C CA . ASN A 1 91 ? 25.028 6.933 -12.104 1.00 86.62 91 ASN A CA 1
ATOM 686 C C . ASN A 1 91 ? 24.514 7.586 -10.815 1.00 86.62 91 ASN A C 1
ATOM 688 O O . ASN A 1 91 ? 24.982 8.667 -10.453 1.00 86.62 91 ASN A O 1
ATOM 692 N N . ILE A 1 92 ? 23.578 6.937 -10.114 1.00 85.56 92 ILE A N 1
ATOM 693 C CA . ILE A 1 92 ? 23.071 7.400 -8.815 1.00 85.56 92 ILE A CA 1
ATOM 694 C C . ILE A 1 92 ? 24.210 7.424 -7.796 1.00 85.56 92 ILE A C 1
ATOM 696 O O . ILE A 1 92 ? 24.451 8.462 -7.188 1.00 85.56 92 ILE A O 1
ATOM 700 N N . MET A 1 93 ? 24.953 6.324 -7.662 1.00 86.62 93 MET A N 1
ATOM 701 C CA . MET A 1 93 ? 26.068 6.210 -6.718 1.00 86.62 93 MET A CA 1
ATOM 702 C C . MET A 1 93 ? 27.170 7.236 -6.991 1.00 86.62 93 MET A C 1
ATOM 704 O O . MET A 1 93 ? 27.651 7.867 -6.057 1.00 86.62 93 MET A O 1
ATOM 708 N N . ASN A 1 94 ? 27.547 7.440 -8.255 1.00 88.31 94 ASN A N 1
ATOM 709 C CA . ASN A 1 94 ? 28.545 8.442 -8.633 1.00 88.31 94 ASN A CA 1
ATOM 710 C C . ASN A 1 94 ? 28.060 9.855 -8.306 1.00 88.31 94 ASN A C 1
ATOM 712 O O . ASN A 1 94 ? 28.818 10.656 -7.775 1.00 88.31 94 ASN A O 1
ATOM 716 N N . THR A 1 95 ? 26.779 10.137 -8.552 1.00 86.50 95 THR A N 1
ATOM 717 C CA . THR A 1 95 ? 26.194 11.434 -8.204 1.00 86.50 95 THR A CA 1
ATOM 718 C C . THR A 1 95 ? 26.163 11.631 -6.690 1.00 86.50 95 THR A C 1
ATOM 720 O O . THR A 1 95 ? 26.473 12.713 -6.232 1.00 86.50 95 THR A O 1
ATOM 723 N N . LEU A 1 96 ? 25.837 10.611 -5.892 1.00 84.31 96 LEU A N 1
ATOM 724 C CA . LEU A 1 96 ? 25.811 10.724 -4.426 1.00 84.31 96 LEU A CA 1
ATOM 725 C C . LEU A 1 96 ? 27.201 10.896 -3.795 1.00 84.31 96 LEU A C 1
ATOM 727 O O . LEU A 1 96 ? 27.299 11.431 -2.696 1.00 84.31 96 LEU A O 1
ATOM 731 N N . LYS A 1 97 ? 28.258 10.428 -4.466 1.00 87.81 97 LYS A N 1
ATOM 732 C CA . LYS A 1 97 ? 29.651 10.589 -4.022 1.00 87.81 97 LYS A CA 1
ATOM 733 C C . LYS A 1 97 ? 30.252 11.946 -4.394 1.00 87.81 97 LYS A C 1
ATOM 735 O O . LYS A 1 97 ? 31.273 12.315 -3.822 1.00 87.81 97 LYS A O 1
ATOM 740 N N . ASP A 1 98 ? 29.650 12.663 -5.339 1.00 86.12 98 ASP A N 1
ATOM 741 C CA . ASP A 1 98 ? 30.079 14.011 -5.706 1.00 86.12 98 ASP A CA 1
ATOM 742 C C . ASP A 1 98 ? 29.708 15.010 -4.595 1.00 86.12 98 ASP A C 1
ATOM 744 O O . ASP A 1 98 ? 28.570 14.982 -4.113 1.00 86.12 98 ASP A O 1
ATOM 748 N N . PRO A 1 99 ? 30.599 15.957 -4.246 1.00 78.56 99 PRO A N 1
ATOM 749 C CA . PRO A 1 99 ? 30.314 16.977 -3.233 1.00 78.56 99 PRO A CA 1
ATOM 750 C C . PRO A 1 99 ? 29.085 17.839 -3.583 1.00 78.56 99 PRO A C 1
ATOM 752 O O . PRO A 1 99 ? 28.310 18.184 -2.695 1.00 78.56 99 PRO A O 1
ATOM 755 N N . ASP A 1 100 ? 28.824 18.067 -4.877 1.00 83.56 100 ASP A N 1
ATOM 756 C CA . ASP A 1 100 ? 27.655 18.815 -5.382 1.00 83.56 100 ASP A CA 1
ATOM 757 C C . ASP A 1 100 ? 26.540 17.901 -5.934 1.00 83.56 100 ASP A C 1
ATOM 759 O O . ASP A 1 100 ? 25.648 18.315 -6.686 1.00 83.56 100 ASP A O 1
ATOM 763 N N . GLY A 1 101 ? 26.578 16.614 -5.590 1.00 75.75 101 GLY A N 1
ATOM 764 C CA . GLY A 1 101 ? 25.671 15.586 -6.095 1.00 75.75 101 GLY A CA 1
ATOM 765 C C . GLY A 1 101 ? 24.187 15.894 -5.920 1.00 75.75 101 GLY A C 1
ATOM 766 O O . GLY A 1 101 ? 23.369 15.700 -6.829 1.00 75.75 101 GLY A O 1
ATOM 767 N N . ALA A 1 102 ? 23.838 16.427 -4.749 1.00 74.69 102 ALA A N 1
ATOM 768 C CA . ALA A 1 102 ? 22.472 16.800 -4.402 1.00 74.69 102 ALA A CA 1
ATOM 769 C C . ALA A 1 102 ? 21.928 17.921 -5.305 1.00 74.69 102 ALA A C 1
ATOM 771 O O . ALA A 1 102 ? 20.747 17.911 -5.662 1.00 74.69 102 ALA A O 1
ATOM 772 N N . GLU A 1 103 ? 22.774 18.866 -5.716 1.00 76.94 103 GLU A N 1
ATOM 773 C CA . GLU A 1 103 ? 22.390 19.943 -6.627 1.00 76.94 103 GLU A CA 1
ATOM 774 C C . GLU A 1 103 ? 22.191 19.418 -8.054 1.00 76.94 103 GLU A C 1
ATOM 776 O O . GLU A 1 103 ? 21.155 19.678 -8.673 1.00 76.94 103 GLU A O 1
ATOM 781 N N . LYS A 1 104 ? 23.098 18.560 -8.540 1.00 75.56 104 LYS A N 1
ATOM 782 C CA . LYS A 1 104 ? 22.963 17.903 -9.854 1.00 75.56 104 LYS A CA 1
ATOM 783 C C . LYS A 1 104 ? 21.691 17.050 -9.951 1.00 75.56 104 LYS A C 1
ATOM 785 O O . LYS A 1 104 ? 21.014 17.074 -10.985 1.00 75.56 104 LYS A O 1
ATOM 790 N N . MET A 1 105 ? 21.314 16.335 -8.884 1.00 75.56 105 MET A N 1
ATOM 791 C CA . MET A 1 105 ? 20.048 15.587 -8.843 1.00 75.56 105 MET A CA 1
ATOM 792 C C . MET A 1 105 ? 18.823 16.505 -8.888 1.00 75.56 105 MET A C 1
ATOM 794 O O . MET A 1 105 ? 17.874 16.225 -9.624 1.00 75.56 105 MET A O 1
ATOM 798 N N . ARG A 1 106 ? 18.843 17.625 -8.154 1.00 71.06 106 ARG A N 1
ATOM 799 C CA . ARG A 1 106 ? 17.757 18.621 -8.180 1.00 71.06 106 ARG A CA 1
ATOM 800 C C . ARG A 1 106 ? 17.578 19.221 -9.575 1.00 71.06 106 ARG A C 1
ATOM 802 O O . ARG A 1 106 ? 16.443 19.361 -10.032 1.00 71.06 106 ARG A O 1
ATOM 809 N N . SER A 1 107 ? 18.674 19.507 -10.271 1.00 72.25 107 SER A N 1
ATOM 810 C CA . SER A 1 107 ? 18.661 20.039 -11.639 1.00 72.25 107 SER A CA 1
ATOM 811 C C . SER A 1 107 ? 18.108 19.034 -12.652 1.00 72.25 107 SER A C 1
ATOM 813 O O . SER A 1 107 ? 17.224 19.381 -13.437 1.00 72.25 107 SER A O 1
ATOM 815 N N . ARG A 1 108 ? 18.526 17.760 -12.581 1.00 69.00 108 ARG A N 1
ATOM 816 C CA . ARG A 1 108 ? 17.970 16.689 -13.432 1.00 69.00 108 ARG A CA 1
ATOM 817 C C . ARG A 1 108 ? 16.479 16.457 -13.186 1.00 69.00 108 ARG A C 1
ATOM 819 O O . ARG A 1 108 ? 15.729 16.266 -14.139 1.00 69.00 108 ARG A O 1
ATOM 826 N N . SER A 1 109 ? 16.034 16.520 -11.931 1.00 63.53 109 SER A N 1
ATOM 827 C CA . SER A 1 109 ? 14.618 16.347 -11.582 1.00 63.53 109 SER A CA 1
ATOM 828 C C . SER A 1 109 ? 13.746 17.482 -12.143 1.00 63.53 109 SER A C 1
ATOM 830 O O . SER A 1 109 ? 12.683 17.232 -12.714 1.00 63.53 109 SER A O 1
ATOM 832 N N . ARG A 1 110 ? 14.240 18.731 -12.103 1.00 62.03 110 ARG A N 1
ATOM 833 C CA . ARG A 1 110 ? 13.584 19.885 -12.748 1.00 62.03 110 ARG A CA 1
ATOM 834 C C . ARG A 1 110 ? 13.496 19.729 -14.268 1.00 62.03 110 ARG A C 1
ATOM 836 O O . ARG A 1 110 ? 12.439 19.979 -1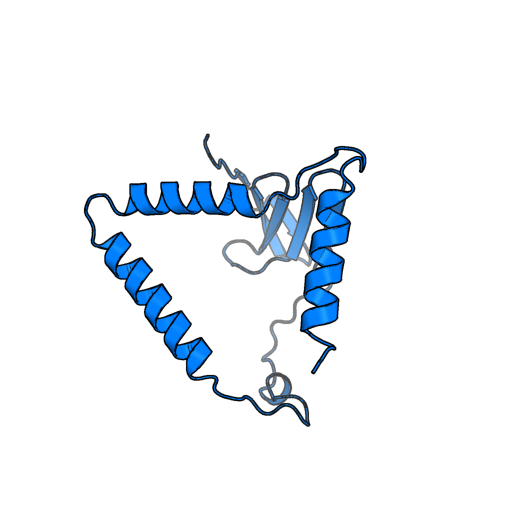4.842 1.00 62.03 110 ARG A O 1
ATOM 843 N N . GLN A 1 111 ? 14.5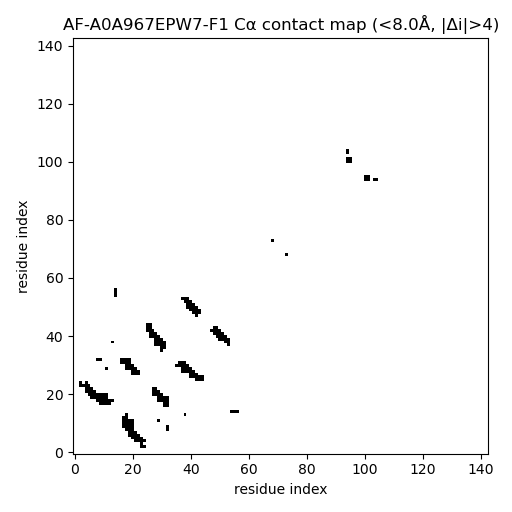65 19.265 -14.910 1.00 58.94 111 GLN A N 1
ATOM 844 C CA . GLN A 1 111 ? 14.587 19.065 -16.361 1.00 58.94 111 GLN A CA 1
ATOM 845 C C . GLN A 1 111 ? 13.623 17.955 -16.812 1.00 58.94 111 GLN A C 1
ATOM 847 O O . GLN A 1 111 ? 12.936 18.110 -17.821 1.00 58.94 111 GLN A O 1
ATOM 852 N N . ASN A 1 112 ? 13.504 16.870 -16.039 1.00 55.88 112 ASN A N 1
ATOM 853 C CA . ASN A 1 112 ? 12.539 15.808 -16.332 1.00 55.88 112 ASN A CA 1
ATOM 854 C C . ASN A 1 112 ? 11.086 16.262 -16.113 1.00 55.88 112 ASN A C 1
ATOM 856 O O . ASN A 1 112 ? 10.233 15.930 -16.931 1.00 55.88 112 ASN A O 1
ATOM 860 N N . SER A 1 113 ? 10.808 17.088 -15.094 1.00 56.06 113 SER A N 1
ATOM 861 C CA . SER A 1 113 ? 9.461 17.646 -14.874 1.00 56.06 113 SER A CA 1
ATOM 862 C C . SER A 1 113 ? 8.973 18.586 -15.988 1.00 56.06 113 SER A C 1
ATOM 864 O O . SER A 1 113 ? 7.766 18.722 -16.171 1.00 56.06 113 SER A O 1
ATOM 866 N N . MET A 1 114 ? 9.881 19.182 -16.777 1.00 49.84 114 MET A N 1
ATOM 867 C CA . MET A 1 114 ? 9.529 19.964 -17.974 1.00 49.84 114 MET A CA 1
ATOM 868 C C . MET A 1 114 ? 9.244 19.101 -19.213 1.00 49.84 114 MET A C 1
ATOM 870 O O . MET A 1 114 ? 8.571 19.575 -20.120 1.00 49.84 114 MET A O 1
ATOM 874 N N . ARG A 1 115 ? 9.724 17.849 -19.276 1.00 49.03 115 ARG A N 1
ATOM 875 C CA . ARG A 1 115 ? 9.490 16.948 -20.426 1.00 49.03 115 ARG A CA 1
ATOM 876 C C . ARG A 1 115 ? 8.193 16.140 -20.334 1.00 49.03 115 ARG A C 1
ATOM 878 O O . ARG A 1 115 ? 7.752 15.622 -21.351 1.00 49.03 115 ARG A O 1
ATOM 885 N N . THR A 1 116 ? 7.590 16.019 -19.151 1.00 42.97 116 THR A N 1
ATOM 886 C CA . THR A 1 116 ? 6.364 15.224 -18.920 1.00 42.97 116 THR A CA 1
ATOM 887 C C . THR A 1 116 ? 5.078 16.046 -18.814 1.00 42.97 116 THR A C 1
ATOM 889 O O . THR A 1 116 ? 4.024 15.483 -18.534 1.00 42.97 116 THR A O 1
ATOM 892 N N . MET A 1 117 ? 5.126 17.359 -19.045 1.00 34.66 117 MET A N 1
ATOM 893 C CA . MET A 1 117 ? 3.917 18.172 -19.209 1.00 34.66 117 MET A CA 1
ATOM 894 C C . MET A 1 117 ? 3.554 18.202 -20.700 1.00 34.66 117 MET A C 1
ATOM 896 O O . MET A 1 117 ? 4.282 18.836 -21.465 1.00 34.66 117 MET A O 1
ATOM 900 N N . PRO A 1 118 ? 2.468 17.544 -21.155 1.00 38.69 118 PRO A N 1
ATOM 901 C CA . PRO A 1 118 ? 1.931 17.862 -22.470 1.00 38.69 118 PRO A CA 1
ATOM 902 C C . PRO A 1 118 ? 1.509 19.343 -22.462 1.00 38.69 118 PRO A C 1
ATOM 904 O O . PRO A 1 118 ? 0.967 19.810 -21.452 1.00 38.69 118 PRO A O 1
ATOM 907 N N . PRO A 1 119 ? 1.765 20.107 -23.538 1.00 39.84 119 PRO A N 1
ATOM 908 C CA . PRO A 1 119 ? 1.320 21.490 -23.613 1.00 39.84 119 PRO A CA 1
ATOM 909 C C . PRO A 1 119 ? -0.206 21.517 -23.510 1.00 39.84 119 PRO A C 1
ATOM 911 O O . PRO A 1 119 ? -0.927 20.908 -24.302 1.00 39.84 119 PRO A O 1
ATOM 914 N N . ARG A 1 120 ? -0.702 22.187 -22.470 1.00 41.50 120 ARG A N 1
ATOM 915 C CA . ARG A 1 120 ? -2.129 22.365 -22.238 1.00 41.50 120 ARG A CA 1
ATOM 916 C C . ARG A 1 120 ? -2.611 23.529 -23.099 1.00 41.50 120 ARG A C 1
ATOM 918 O O . ARG A 1 120 ? -2.441 24.674 -22.710 1.00 41.50 120 ARG A O 1
ATOM 925 N N . GLY A 1 121 ? -3.252 23.187 -24.214 1.00 44.44 121 GLY A N 1
ATOM 926 C CA . GLY A 1 121 ? -4.192 24.047 -24.929 1.00 44.44 121 GLY A CA 1
ATOM 927 C C . GLY A 1 121 ? -3.574 25.125 -25.815 1.00 44.44 121 GLY A C 1
ATOM 928 O O . GLY A 1 121 ? -3.512 26.279 -25.419 1.00 44.44 121 GLY A O 1
ATOM 929 N N . GLU A 1 122 ? -3.278 24.763 -27.061 1.00 30.94 122 GLU A N 1
ATOM 930 C CA . GLU A 1 122 ? -3.425 25.671 -28.202 1.00 30.94 122 GLU A CA 1
ATOM 931 C C . GLU A 1 122 ? -4.267 24.947 -29.269 1.00 30.94 122 GLU A C 1
ATOM 933 O O . GLU A 1 122 ? -4.055 23.749 -29.492 1.00 30.94 122 GLU A O 1
ATOM 938 N N . PRO A 1 123 ? -5.275 25.599 -29.881 1.00 36.94 123 PRO A N 1
ATOM 939 C CA . PRO A 1 123 ? -6.040 24.994 -30.962 1.00 36.94 123 PRO A CA 1
ATOM 940 C C . PRO A 1 123 ? -5.117 24.706 -32.151 1.00 36.94 123 PRO A C 1
ATOM 942 O O . PRO A 1 123 ? -4.218 25.480 -32.472 1.00 36.94 123 PRO A O 1
ATOM 945 N N . ALA A 1 124 ? -5.342 23.559 -32.788 1.00 40.44 124 ALA A N 1
ATOM 946 C CA . ALA A 1 124 ? -4.549 23.069 -33.902 1.00 40.44 124 ALA A CA 1
ATOM 947 C C . ALA A 1 124 ? -4.603 24.028 -35.102 1.00 40.44 124 ALA A C 1
ATOM 949 O O . ALA A 1 124 ? -5.508 23.958 -35.930 1.00 40.44 124 ALA A O 1
ATOM 950 N N . THR A 1 125 ? -3.589 24.876 -35.232 1.00 43.28 125 THR A N 1
ATOM 951 C CA . THR A 1 125 ? -3.265 25.575 -36.479 1.00 43.28 125 THR A CA 1
ATOM 952 C C . THR A 1 125 ? -1.763 25.521 -36.735 1.00 43.28 125 THR A C 1
ATOM 954 O O . THR A 1 125 ? -1.102 26.548 -36.810 1.00 43.28 125 THR A O 1
ATOM 957 N N . ASP A 1 126 ? -1.195 24.324 -36.893 1.00 44.56 126 ASP A N 1
ATOM 958 C CA . ASP A 1 126 ? 0.024 24.206 -37.700 1.00 44.56 126 ASP A CA 1
ATOM 959 C C . ASP A 1 126 ? 0.044 22.884 -38.478 1.00 44.56 126 ASP A C 1
ATOM 961 O O . ASP A 1 126 ? 0.273 21.794 -37.953 1.00 44.56 126 ASP A O 1
ATOM 965 N N . ASN A 1 127 ? -0.207 23.010 -39.780 1.00 50.09 127 ASN A N 1
ATOM 966 C CA . ASN A 1 127 ? -0.281 21.935 -40.767 1.00 50.09 127 ASN A CA 1
ATOM 967 C C . ASN A 1 127 ? 1.092 21.258 -41.019 1.00 50.09 127 ASN A C 1
ATOM 969 O O . ASN A 1 127 ? 1.197 20.308 -41.795 1.00 50.09 127 ASN A O 1
ATOM 973 N N . ARG A 1 128 ? 2.167 21.729 -40.364 1.00 51.91 128 ARG A N 1
ATOM 974 C CA . ARG A 1 128 ? 3.525 21.170 -40.476 1.00 51.91 128 ARG A CA 1
ATOM 975 C C . ARG A 1 128 ? 3.748 19.916 -39.628 1.00 51.91 128 ARG A C 1
ATOM 977 O O . ARG A 1 128 ? 4.446 19.008 -40.079 1.00 51.91 128 ARG A O 1
ATOM 984 N N . GLY A 1 129 ? 3.118 19.815 -38.454 1.00 50.09 129 GLY A N 1
ATOM 985 C CA . GLY A 1 129 ? 3.263 18.647 -37.569 1.00 50.09 129 GLY A CA 1
ATOM 986 C C . GLY A 1 129 ? 2.638 17.370 -38.147 1.00 50.09 129 GLY A C 1
ATOM 987 O O . GLY A 1 129 ? 3.215 16.287 -38.058 1.00 50.09 129 GLY A O 1
ATOM 988 N N . LEU A 1 130 ? 1.499 17.511 -38.832 1.00 55.22 130 LEU A N 1
ATOM 989 C CA . LEU A 1 130 ? 0.797 16.413 -39.509 1.00 55.22 130 LEU A CA 1
ATOM 990 C C . LEU A 1 130 ? 1.575 15.872 -40.720 1.00 55.22 130 LEU A C 1
ATOM 992 O O . LEU A 1 130 ? 1.655 14.657 -40.906 1.00 55.22 130 LEU A O 1
ATOM 996 N N . GLN A 1 131 ? 2.224 16.745 -41.501 1.00 55.06 131 GLN A N 1
ATOM 997 C CA . GLN A 1 131 ? 3.056 16.317 -42.635 1.00 55.06 131 GLN A CA 1
ATOM 998 C C . GLN A 1 131 ? 4.314 15.559 -42.195 1.00 55.06 131 GLN A C 1
ATOM 1000 O O . GLN A 1 131 ? 4.724 14.605 -42.860 1.00 55.06 131 GLN A O 1
ATOM 1005 N N . GLN A 1 132 ? 4.917 15.944 -41.066 1.00 57.84 132 GLN A N 1
ATOM 1006 C CA . GLN A 1 132 ? 6.065 15.222 -40.509 1.00 57.84 132 GLN A CA 1
ATOM 1007 C C . GLN A 1 132 ? 5.666 13.842 -39.966 1.00 57.84 132 GLN A C 1
ATOM 1009 O O . GLN A 1 132 ? 6.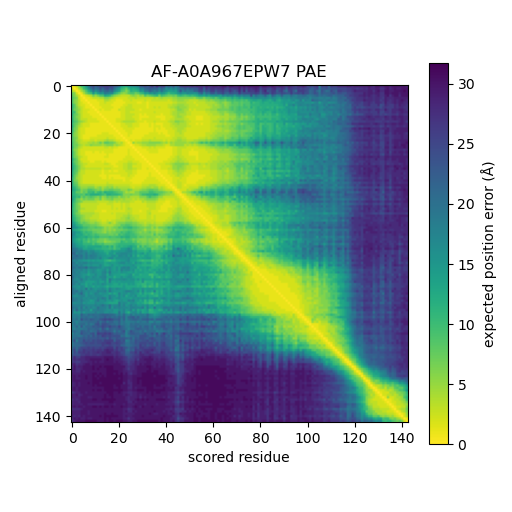394 12.873 -40.187 1.00 57.84 132 GLN A O 1
ATOM 1014 N N . GLY A 1 133 ? 4.481 13.729 -39.355 1.00 62.31 133 GLY A N 1
ATOM 1015 C CA . GLY A 1 133 ? 3.924 12.446 -38.915 1.00 62.31 133 GLY A CA 1
ATOM 1016 C C . GLY A 1 133 ? 3.654 11.476 -40.071 1.00 62.31 133 GLY A C 1
ATOM 1017 O O . GLY A 1 133 ? 4.016 10.302 -39.992 1.00 62.31 133 GLY A O 1
ATOM 1018 N N . MET A 1 134 ? 3.100 11.965 -41.188 1.00 60.12 134 MET A N 1
ATOM 1019 C CA . MET A 1 134 ? 2.846 11.127 -42.370 1.00 60.12 134 MET A CA 1
ATOM 1020 C C . MET A 1 134 ? 4.127 10.650 -43.067 1.00 60.12 134 MET A C 1
ATOM 1022 O O . MET A 1 134 ? 4.178 9.504 -43.514 1.00 60.12 134 MET A O 1
ATOM 1026 N N . LYS A 1 135 ? 5.183 11.475 -43.121 1.00 60.25 135 LYS A N 1
ATOM 1027 C CA . LYS A 1 135 ? 6.477 11.060 -43.696 1.00 60.25 135 LYS A CA 1
ATOM 1028 C C . LYS A 1 135 ? 7.164 9.958 -42.885 1.00 60.25 135 LYS A C 1
ATOM 1030 O O . LYS A 1 135 ? 7.775 9.075 -43.479 1.00 60.25 135 LYS A O 1
ATOM 1035 N N . MET A 1 136 ? 7.043 9.970 -41.554 1.00 62.75 136 MET A N 1
ATOM 1036 C CA . MET A 1 136 ? 7.564 8.876 -40.722 1.00 62.75 136 MET A CA 1
ATOM 1037 C C . MET A 1 136 ? 6.793 7.569 -40.926 1.00 62.75 136 MET A C 1
ATOM 1039 O O . MET A 1 136 ? 7.411 6.511 -41.017 1.00 62.75 136 MET A O 1
ATOM 1043 N N . LEU A 1 137 ? 5.462 7.631 -41.046 1.00 65.12 137 LEU A N 1
ATOM 1044 C CA . LEU A 1 137 ? 4.638 6.442 -41.285 1.00 65.12 137 LEU A CA 1
ATOM 1045 C C . LEU A 1 137 ? 4.901 5.822 -42.664 1.00 65.12 137 LEU A C 1
ATOM 1047 O O . LEU A 1 137 ? 4.997 4.604 -42.771 1.00 65.12 137 LEU A O 1
ATOM 1051 N N . GLN A 1 138 ? 5.109 6.634 -43.703 1.00 59.69 138 GLN A N 1
ATOM 1052 C CA . GLN A 1 138 ? 5.494 6.117 -45.022 1.00 59.69 138 GLN A CA 1
ATOM 1053 C C . GLN A 1 138 ? 6.883 5.461 -45.028 1.00 59.69 138 GLN A C 1
ATOM 1055 O O . GLN A 1 138 ? 7.086 4.498 -45.760 1.00 59.69 138 GLN A O 1
ATOM 1060 N N . GLY A 1 139 ? 7.819 5.925 -44.192 1.00 62.19 139 GLY A N 1
ATOM 1061 C CA . GLY A 1 139 ? 9.136 5.296 -44.044 1.00 62.19 139 GLY A CA 1
ATOM 1062 C C . GLY A 1 139 ? 9.108 3.952 -43.306 1.00 62.19 139 GLY A C 1
ATOM 1063 O O . GLY A 1 139 ? 9.966 3.112 -43.557 1.00 62.19 139 GLY A O 1
ATOM 1064 N N . LEU A 1 140 ? 8.123 3.731 -42.426 1.00 62.25 140 LEU A N 1
ATOM 1065 C CA . LEU A 1 140 ? 7.974 2.477 -41.675 1.00 62.25 140 LEU A CA 1
ATOM 1066 C C . LEU A 1 140 ? 7.245 1.373 -42.456 1.00 62.25 140 LEU A C 1
ATOM 1068 O O . LEU A 1 140 ? 7.447 0.199 -42.171 1.00 62.25 140 LEU A O 1
ATOM 1072 N N . PHE A 1 141 ? 6.399 1.745 -43.418 1.00 62.91 141 PHE A N 1
ATOM 1073 C CA . PHE A 1 141 ? 5.586 0.813 -44.211 1.00 62.91 141 PHE A CA 1
ATOM 1074 C C . PHE A 1 141 ? 6.017 0.740 -45.688 1.00 62.91 141 PHE A C 1
ATOM 1076 O O . PHE A 1 141 ? 5.267 0.245 -46.526 1.00 62.91 141 PHE A O 1
ATOM 1083 N N . GLY A 1 142 ? 7.211 1.247 -46.018 1.00 55.69 142 GLY A N 1
ATOM 1084 C CA . GLY A 1 142 ? 7.650 1.480 -47.395 1.00 55.69 142 GLY A CA 1
ATOM 1085 C C . GLY A 1 142 ? 9.102 1.109 -47.689 1.00 55.69 142 GLY A C 1
ATOM 1086 O O . GLY A 1 142 ? 9.852 1.961 -48.165 1.00 55.69 142 GLY A O 1
ATOM 1087 N N . LYS A 1 143 ? 9.485 -0.144 -47.424 1.00 45.25 143 LYS A N 1
ATOM 1088 C CA . LYS A 1 143 ? 10.315 -1.008 -48.287 1.00 45.25 143 LYS A CA 1
ATOM 1089 C C . LYS A 1 143 ? 10.372 -2.421 -47.722 1.00 45.25 143 LYS A C 1
ATOM 1091 O O . LYS A 1 143 ? 10.585 -2.543 -46.498 1.00 45.25 143 LYS A O 1
#

Nearest PDB structures (foldseek):
  2zf4-assembly3_E  TM=6.053E-01  e=1.620E-01  Chromobacterium violaceum
  2zf4-assembly2_D  TM=5.986E-01  e=4.218E-01  Chromobacterium violaceum

Radius of gyration: 23.69 Å; Cα contacts (8 Å, |Δi|>4): 120; chains: 1; bounding box: 43×47×64 Å

Sequence (143 aa):
RNFSGETVKNAATILGYNCDRTTVMGTTVYFIHNTDIMLRREMNMMGMHGKTEASSVDKGKVPPAVFALPAGITPVRDEAAKAMTKQMVQNIMNTLKDPDGAEKMRSRSRQNSMRTMPPRGEPATDNRGLQQGMKMLQGLFGK

pLDDT: mean 79.52, std 18.65, range [30.94, 97.94]

Foldseek 3Di:
DDQDKDKDFQPDAAQNARWIWIDTPQKIWTARGPDPHTAWIWHDDPNDTDIDGDPDDDPDDDDVVVVDDPPPDDDDDDVVVVVVVVVVVVVLVVLVPDPCSVVVVVVVVVVVVVVPDDDPDDPDDDPVVVVVVVVVVCVVVPD

Solvent-accessible surface area (backbone atoms only — not comparable to full-atom values): 8960 Å² total; per-residue (Å²): 134,83,89,72,58,50,76,42,77,66,66,44,74,58,99,88,34,49,14,25,34,38,39,45,93,55,30,39,37,30,22,36,62,99,51,92,52,71,45,35,39,40,37,53,56,97,90,46,76,46,78,49,69,63,90,75,86,83,87,70,85,78,64,73,72,79,75,50,73,60,89,93,63,76,91,75,85,54,64,67,60,51,50,51,52,51,51,51,52,51,54,50,53,54,34,69,70,38,96,62,19,72,57,55,52,53,53,52,53,53,56,51,62,64,71,71,55,77,86,83,81,75,83,94,80,61,80,63,63,59,55,54,53,51,55,54,52,50,62,76,75,60,129

Mean predicted aligned error: 16.09 Å

Secondary structure (DSSP, 8-state):
-----EEEEEEEEETTEEEEEEEETTEEEEEETTSS-EEEEEEEETTEEEEEE-S----SPPPGGGGSPPTT-PPP--HHHHHHHHHHHHHHHHHHHSTTHHHHHHHHHHHHHHHS----------HHHHHHHHHHHHHHS--